Protein AF-A0A6M1XTK2-F1 (afdb_monomer)

pLDDT: mean 89.03, std 9.35, range [59.5, 96.69]

Foldseek 3Di:
DDWDWDDDPQWIFIADPNHTDPVRTGNDPVVNVVVVVVVVCVVVVDDPD

Secondary structure (DSSP, 8-state):
--EEEEEETTEEEEEETTEEEEEEEES-HHHHHHHHHHHHHHHTT----

Radius of gyration: 11.27 Å; Cα contacts (8 Å, |Δi|>4): 64; chains: 1; bounding box: 32×17×25 Å

Organism: Staphylococcus aureus (NCBI:txid1280)

Solvent-accessible surface area (backbone atoms only — not comparable to full-atom values): 3005 Å² total; per-residue (Å²): 138,52,78,46,80,46,81,50,95,89,30,21,29,44,24,54,73,84,45,68,52,88,87,41,58,26,86,37,64,69,57,41,52,53,52,48,52,52,52,55,42,58,74,65,63,66,73,90,124

Mean predicted aligned error: 4.46 Å

Sequence (49 aa):
MKLEIKEVVCDWGIYVDGETYPFMIFNSKANAQEIMRIMELDNKHERFD

Nearest PDB structures (foldseek):
  6is0-assembly1_A  TM=5.318E-01  e=4.957E+00  Danio rerio
  6iry-assembly1_A  TM=5.301E-01  e=4.957E+00  Danio rerio
  1x3q-assembly1_A  TM=2.763E-01  e=8.362E+00  Arabidopsis thaliana
  5yvd-assembly1_A  TM=3.612E-01  e=9.530E+00  Middle East respiratory syndrome-related coronavirus

Structure (mmCIF, N/CA/C/O backbone):
data_AF-A0A6M1XTK2-F1
#
_entry.id   AF-A0A6M1XTK2-F1
#
loop_
_atom_site.group_PDB
_atom_site.id
_atom_site.type_symbol
_atom_site.label_atom_id
_atom_site.label_alt_id
_atom_site.label_comp_id
_atom_site.label_asym_id
_atom_site.label_entity_id
_atom_site.label_seq_id
_atom_site.pdbx_PDB_ins_code
_atom_site.Cartn_x
_atom_site.Cartn_y
_ato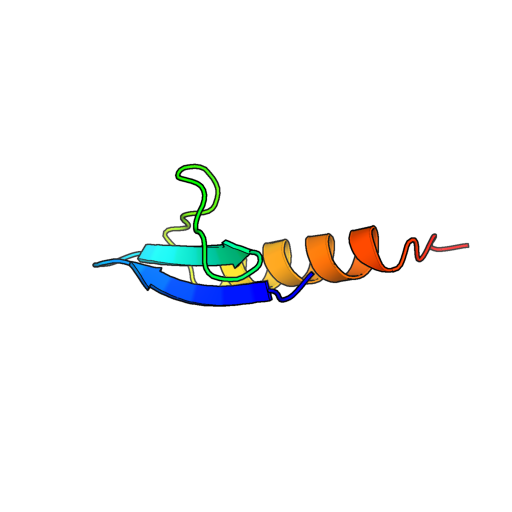m_site.Cartn_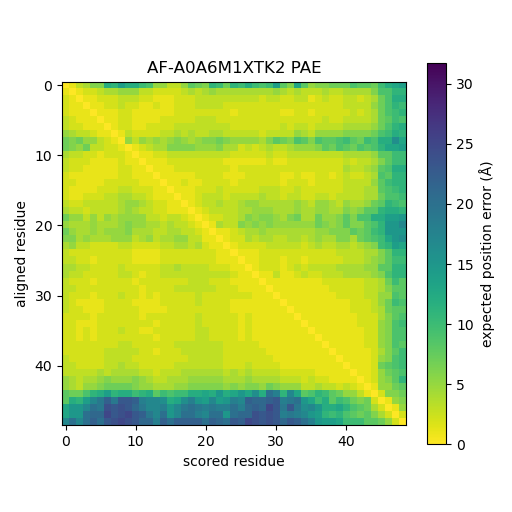z
_atom_site.occupancy
_atom_site.B_iso_or_equiv
_atom_site.auth_seq_id
_atom_site.auth_comp_id
_atom_site.auth_asym_id
_atom_site.auth_atom_id
_atom_site.pdbx_PDB_model_num
ATOM 1 N N . MET A 1 1 ? -1.013 5.257 -11.487 1.00 83.06 1 MET A N 1
ATOM 2 C CA . MET A 1 1 ? -1.300 4.311 -10.400 1.00 83.06 1 MET A CA 1
ATOM 3 C C . MET A 1 1 ? -1.526 5.102 -9.123 1.00 83.06 1 MET A C 1
ATOM 5 O O . MET A 1 1 ? -0.636 5.853 -8.730 1.00 83.06 1 MET A O 1
ATOM 9 N N . LYS A 1 2 ? -2.714 5.007 -8.526 1.00 87.56 2 LYS A N 1
ATOM 10 C CA . LYS A 1 2 ? -3.027 5.598 -7.221 1.00 87.56 2 LYS A CA 1
ATOM 11 C C . LYS A 1 2 ? -2.835 4.534 -6.145 1.00 87.56 2 LYS A C 1
ATOM 13 O O . LYS A 1 2 ? -3.483 3.493 -6.205 1.00 87.56 2 LYS A O 1
ATOM 18 N N . LEU A 1 3 ? -1.962 4.803 -5.181 1.00 92.38 3 LEU A N 1
ATOM 19 C CA . LEU A 1 3 ? -1.711 3.917 -4.049 1.00 92.38 3 LEU A CA 1
ATOM 20 C C . LEU A 1 3 ? -2.361 4.480 -2.785 1.00 92.38 3 LEU A C 1
ATOM 22 O O . LEU A 1 3 ? -2.295 5.681 -2.525 1.00 92.38 3 LEU A O 1
ATOM 26 N N . GLU A 1 4 ? -3.013 3.617 -2.014 1.00 94.88 4 GLU A N 1
ATOM 27 C CA . GLU A 1 4 ? -3.645 3.973 -0.743 1.00 94.88 4 GLU A CA 1
ATOM 28 C C . GLU A 1 4 ? -3.406 2.869 0.289 1.00 94.88 4 GLU A C 1
ATOM 30 O O . GLU A 1 4 ? -3.497 1.688 -0.033 1.00 94.88 4 GLU A O 1
ATOM 35 N N . ILE A 1 5 ? -3.170 3.238 1.549 1.00 95.38 5 ILE A N 1
ATOM 36 C CA . ILE A 1 5 ? -3.148 2.288 2.668 1.00 95.38 5 ILE A CA 1
ATOM 37 C C . ILE A 1 5 ? -4.474 2.376 3.412 1.00 95.38 5 ILE A C 1
ATOM 39 O O . ILE A 1 5 ? -4.896 3.470 3.798 1.00 95.38 5 ILE A O 1
ATOM 43 N N . LYS A 1 6 ? -5.114 1.230 3.645 1.00 94.81 6 LYS A N 1
ATOM 44 C CA . LYS A 1 6 ? -6.372 1.129 4.400 1.00 94.81 6 LYS A CA 1
ATOM 45 C C . LYS A 1 6 ? -6.280 0.032 5.453 1.00 94.81 6 LYS A C 1
ATOM 47 O O . LYS A 1 6 ? -5.545 -0.939 5.286 1.00 94.81 6 LYS A O 1
ATOM 52 N N . GLU A 1 7 ? -7.038 0.195 6.531 1.00 94.00 7 GLU A N 1
ATOM 53 C CA . GLU A 1 7 ? -7.219 -0.859 7.530 1.00 94.00 7 GLU A CA 1
ATOM 54 C C . GLU A 1 7 ? -8.055 -1.997 6.935 1.00 94.00 7 GLU A C 1
ATOM 56 O O . GLU A 1 7 ? -9.099 -1.764 6.319 1.00 94.00 7 GLU A O 1
ATOM 61 N N . VAL A 1 8 ? -7.592 -3.230 7.127 1.00 90.62 8 VAL A N 1
ATOM 62 C CA . VAL A 1 8 ? -8.302 -4.455 6.753 1.00 90.62 8 VAL A CA 1
ATOM 63 C C . VAL A 1 8 ? -8.404 -5.312 8.009 1.00 90.62 8 VAL A C 1
ATOM 65 O O . VAL A 1 8 ? -7.502 -6.073 8.343 1.00 90.62 8 VAL A O 1
ATOM 68 N N . VAL A 1 9 ? -9.517 -5.163 8.730 1.00 88.44 9 VAL A N 1
ATOM 69 C CA . VAL A 1 9 ? -9.753 -5.801 10.036 1.00 88.44 9 VAL A CA 1
ATOM 70 C C . VAL A 1 9 ? -8.680 -5.39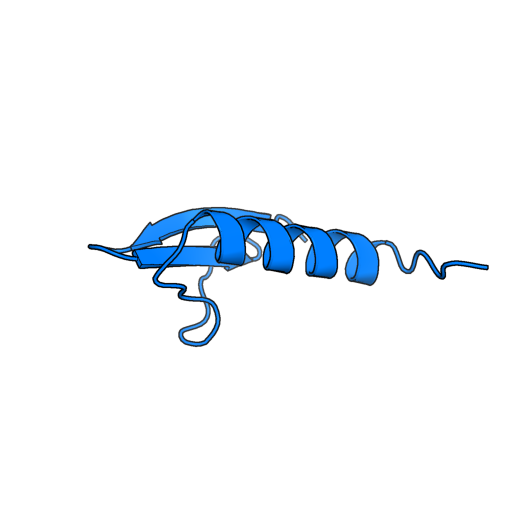4 11.059 1.00 88.44 9 VAL A C 1
ATOM 72 O O . VAL A 1 9 ? -8.768 -4.301 11.608 1.00 88.44 9 VAL A O 1
ATOM 75 N N . CYS A 1 10 ? -7.683 -6.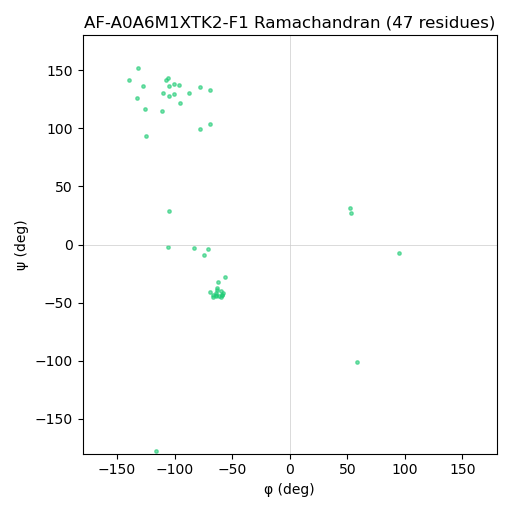243 11.318 1.00 89.69 10 CYS A N 1
ATOM 76 C CA . CYS A 1 10 ? -6.583 -5.989 12.255 1.00 89.69 10 CYS A CA 1
ATOM 77 C C . CYS A 1 10 ? -5.253 -5.680 11.546 1.00 89.69 10 CYS A C 1
ATOM 79 O O . CYS A 1 10 ? -4.259 -5.402 12.215 1.00 89.69 10 CYS A O 1
ATOM 81 N N . ASP A 1 11 ? -5.246 -5.722 10.213 1.00 94.50 11 ASP A N 1
ATOM 82 C CA . ASP A 1 11 ? -4.072 -5.572 9.361 1.00 94.50 11 ASP A CA 1
ATOM 83 C C . ASP A 1 11 ? -4.176 -4.310 8.483 1.00 94.50 11 ASP A C 1
ATOM 85 O O . ASP A 1 11 ? -5.132 -3.532 8.549 1.00 94.50 11 ASP A O 1
ATOM 89 N N . TRP A 1 12 ? -3.172 -4.102 7.636 1.00 96.19 12 TRP A N 1
ATOM 90 C CA . TRP A 1 12 ? -3.024 -2.948 6.755 1.00 96.19 12 TRP A CA 1
ATOM 91 C C . TRP A 1 12 ? -2.842 -3.408 5.314 1.00 96.19 12 TRP A C 1
ATOM 93 O O . TRP A 1 12 ? -1.854 -4.064 4.990 1.00 96.19 12 TRP A O 1
ATOM 103 N N . GLY A 1 13 ? -3.789 -3.056 4.449 1.00 95.50 13 GLY A N 1
ATOM 104 C CA . GLY A 1 13 ? -3.759 -3.385 3.028 1.00 95.50 13 GLY A CA 1
ATOM 105 C C . GLY A 1 13 ? -3.286 -2.212 2.176 1.00 95.50 13 GLY A C 1
ATOM 106 O O . GLY A 1 13 ? -3.722 -1.077 2.393 1.00 95.50 13 GLY A O 1
ATOM 107 N N . ILE A 1 14 ? -2.444 -2.485 1.178 1.00 95.62 14 ILE A N 1
ATOM 108 C CA . ILE A 1 14 ? -2.175 -1.541 0.084 1.00 95.62 14 ILE A CA 1
ATOM 109 C C . ILE A 1 14 ? -3.226 -1.763 -1.011 1.00 95.62 14 ILE A C 1
ATOM 111 O O . ILE A 1 14 ? -3.492 -2.893 -1.431 1.00 95.62 14 ILE A O 1
ATOM 115 N N . TYR A 1 15 ? -3.840 -0.668 -1.447 1.00 94.38 15 TYR A N 1
ATOM 116 C CA . TYR A 1 15 ? -4.821 -0.609 -2.520 1.00 94.38 15 TYR A CA 1
ATOM 117 C C . TYR A 1 15 ? -4.206 0.097 -3.722 1.00 94.38 15 TYR A C 1
ATOM 119 O O . TYR A 1 15 ? -3.658 1.193 -3.592 1.00 94.38 15 TYR A O 1
ATOM 127 N N . VAL A 1 16 ? -4.336 -0.523 -4.887 1.00 91.56 16 VAL A N 1
ATOM 128 C CA . VAL A 1 16 ? -3.886 -0.016 -6.179 1.00 91.56 16 VAL A CA 1
ATOM 129 C C . VAL A 1 16 ? -5.127 0.306 -6.997 1.00 91.56 16 VAL A C 1
ATOM 131 O O . VAL A 1 16 ? -5.926 -0.580 -7.284 1.00 91.56 16 VAL A O 1
ATOM 134 N N . ASP A 1 17 ? -5.330 1.585 -7.309 1.00 91.81 17 ASP A N 1
ATOM 135 C CA . ASP A 1 17 ? -6.478 2.069 -8.089 1.00 91.81 17 ASP A CA 1
ATOM 136 C C . ASP A 1 17 ? -7.847 1.602 -7.535 1.00 91.81 17 ASP A C 1
ATOM 138 O O . ASP A 1 17 ? -8.823 1.441 -8.260 1.00 91.81 17 ASP A O 1
ATOM 142 N N . GLY A 1 18 ? -7.931 1.436 -6.209 1.00 90.06 18 GLY A N 1
ATOM 143 C CA . GLY A 1 18 ? -9.151 1.049 -5.494 1.00 90.06 18 GLY A CA 1
ATOM 144 C C . GLY A 1 18 ? -9.298 -0.450 -5.221 1.00 90.06 18 GLY A C 1
ATOM 145 O O . GLY A 1 18 ? -10.173 -0.820 -4.437 1.00 90.06 18 GLY A O 1
ATOM 146 N N . GLU A 1 19 ? -8.420 -1.294 -5.764 1.00 89.88 19 GLU A N 1
ATOM 147 C CA . GLU A 1 19 ? -8.409 -2.742 -5.532 1.00 89.88 19 GLU A CA 1
ATOM 148 C C . GLU A 1 19 ? -7.262 -3.149 -4.604 1.00 89.88 19 GLU A C 1
ATOM 150 O O . GLU A 1 19 ? -6.171 -2.590 -4.672 1.00 89.88 19 GLU A O 1
ATOM 155 N N . THR A 1 20 ? -7.489 -4.127 -3.725 1.00 84.31 20 THR A N 1
ATOM 156 C CA . THR A 1 20 ? -6.420 -4.708 -2.899 1.00 84.31 20 THR A CA 1
ATOM 157 C C . THR A 1 20 ? -6.073 -6.100 -3.390 1.00 84.31 20 THR A C 1
ATOM 159 O O . THR A 1 20 ? -6.948 -6.886 -3.757 1.00 84.31 20 THR A O 1
ATOM 162 N N . TYR A 1 21 ? -4.785 -6.419 -3.360 1.00 83.75 21 TYR A N 1
ATOM 163 C CA . TYR A 1 21 ? -4.303 -7.761 -3.629 1.00 83.75 21 TYR A CA 1
ATOM 164 C C . TYR A 1 21 ? -4.104 -8.504 -2.301 1.00 83.75 21 TYR A C 1
ATOM 166 O O . TYR A 1 21 ? -3.509 -7.935 -1.386 1.00 83.75 21 TYR A O 1
ATOM 174 N N . PRO A 1 22 ? -4.505 -9.785 -2.178 1.00 82.62 22 PRO A N 1
ATOM 175 C CA . PRO A 1 22 ? -4.367 -10.540 -0.926 1.00 82.62 22 PRO A CA 1
ATOM 176 C C . PRO A 1 22 ? -2.935 -10.604 -0.373 1.00 82.62 22 PRO A C 1
ATOM 178 O O . PRO A 1 22 ? -2.740 -10.712 0.832 1.00 82.62 22 PRO A O 1
ATOM 181 N N . PHE A 1 23 ? -1.925 -10.522 -1.245 1.00 86.62 23 PHE A N 1
ATOM 182 C CA . PHE A 1 23 ? -0.507 -10.535 -0.874 1.00 86.62 23 PHE A CA 1
ATOM 183 C C . PHE A 1 23 ? 0.041 -9.161 -0.446 1.00 86.62 23 PHE A C 1
ATOM 185 O O . PHE A 1 23 ? 1.205 -9.064 -0.069 1.00 86.62 23 PHE A O 1
ATOM 192 N N . MET A 1 24 ? -0.771 -8.102 -0.499 1.00 90.88 24 MET A N 1
ATOM 193 C CA . MET A 1 24 ? -0.414 -6.750 -0.053 1.00 90.88 24 MET A CA 1
ATOM 194 C C . MET A 1 24 ? -1.071 -6.386 1.286 1.00 90.88 24 MET A C 1
ATOM 196 O O . MET A 1 24 ? -1.357 -5.216 1.545 1.00 90.88 24 MET A O 1
ATOM 200 N N . ILE A 1 25 ? -1.328 -7.392 2.124 1.00 94.56 25 ILE A N 1
ATOM 201 C CA . ILE A 1 25 ? -1.852 -7.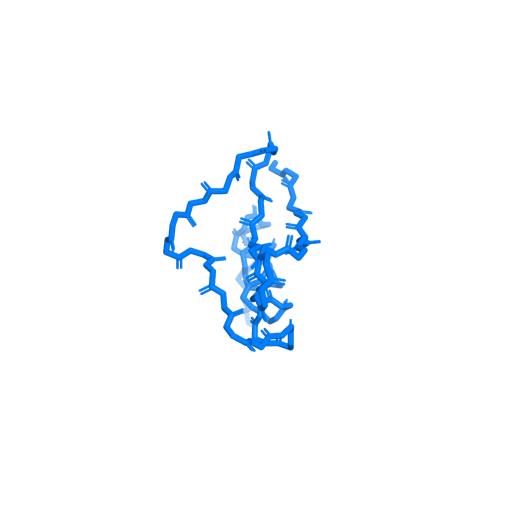236 3.481 1.00 94.56 25 ILE A CA 1
ATOM 202 C C . ILE A 1 25 ? -0.711 -7.465 4.470 1.00 94.56 25 ILE A C 1
ATOM 204 O O . ILE A 1 25 ? -0.017 -8.481 4.420 1.00 94.56 25 ILE A O 1
ATOM 208 N N . PHE A 1 26 ? -0.525 -6.512 5.375 1.00 94.75 26 PHE A N 1
ATOM 209 C CA . PHE A 1 26 ? 0.572 -6.486 6.329 1.00 94.75 26 PHE A CA 1
ATOM 210 C C . PHE A 1 26 ? 0.038 -6.320 7.746 1.00 94.75 26 PHE A C 1
ATOM 212 O O . PHE A 1 26 ? -0.771 -5.439 8.018 1.00 94.75 26 PHE A O 1
ATOM 219 N N . ASN A 1 27 ? 0.586 -7.080 8.687 1.00 95.00 27 ASN A N 1
ATOM 220 C CA . ASN A 1 27 ? 0.265 -6.946 10.111 1.00 95.00 27 ASN A CA 1
ATOM 221 C C . ASN A 1 27 ? 0.820 -5.661 10.762 1.00 95.00 27 ASN A C 1
ATOM 223 O O . ASN A 1 27 ? 0.591 -5.401 11.940 1.00 95.00 27 ASN A O 1
ATOM 227 N N . SER A 1 28 ? 1.583 -4.859 10.016 1.00 95.00 28 SER A N 1
ATOM 228 C CA . SER A 1 28 ? 2.221 -3.633 10.485 1.00 95.00 28 SER A CA 1
ATOM 229 C C . SER A 1 28 ? 1.978 -2.503 9.496 1.00 95.00 28 SER A C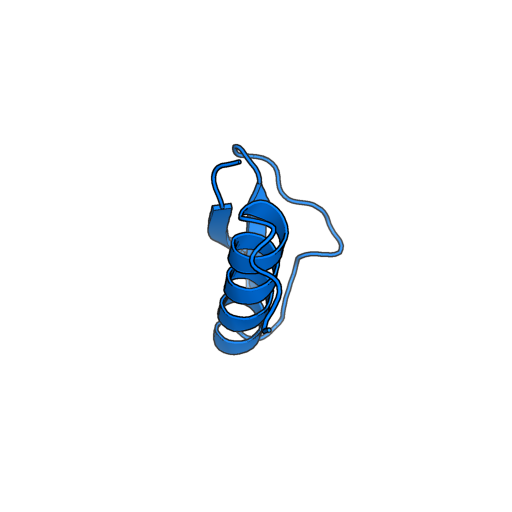 1
ATOM 231 O O . SER A 1 28 ? 2.341 -2.599 8.321 1.00 95.00 28 SER A O 1
ATOM 233 N N . LYS A 1 29 ? 1.437 -1.388 10.002 1.00 95.56 29 LYS A N 1
ATOM 234 C CA . LYS A 1 29 ? 1.245 -0.160 9.221 1.00 95.56 29 LYS A CA 1
ATOM 235 C C . LYS A 1 29 ? 2.560 0.363 8.652 1.00 95.56 29 LYS A C 1
ATOM 237 O O . LYS A 1 29 ? 2.599 0.780 7.502 1.00 95.56 29 LYS A O 1
ATOM 242 N N . ALA A 1 30 ? 3.628 0.319 9.450 1.00 96.69 30 ALA A N 1
ATOM 243 C CA . ALA A 1 30 ? 4.944 0.796 9.038 1.00 96.69 30 ALA A CA 1
ATOM 244 C C . ALA A 1 30 ? 5.491 -0.022 7.859 1.00 96.69 30 ALA A C 1
ATOM 246 O O . ALA A 1 30 ? 6.036 0.545 6.917 1.00 96.69 30 ALA A O 1
ATOM 247 N N . ASN A 1 31 ? 5.269 -1.342 7.861 1.00 94.81 31 ASN A N 1
ATOM 248 C CA . ASN A 1 31 ? 5.677 -2.200 6.748 1.00 94.81 31 ASN A CA 1
ATOM 249 C C . ASN A 1 31 ? 4.867 -1.882 5.484 1.00 94.81 31 ASN A C 1
ATOM 251 O O . ASN A 1 31 ? 5.447 -1.752 4.410 1.00 94.81 31 ASN A O 1
ATOM 255 N N . ALA A 1 32 ? 3.548 -1.696 5.611 1.00 95.50 32 ALA A N 1
ATOM 256 C CA . ALA A 1 32 ? 2.703 -1.294 4.486 1.00 95.50 32 ALA A CA 1
ATOM 257 C C . ALA A 1 32 ? 3.144 0.059 3.894 1.00 95.50 32 ALA A C 1
ATOM 259 O O . ALA A 1 32 ? 3.181 0.219 2.677 1.00 95.50 32 ALA A O 1
AT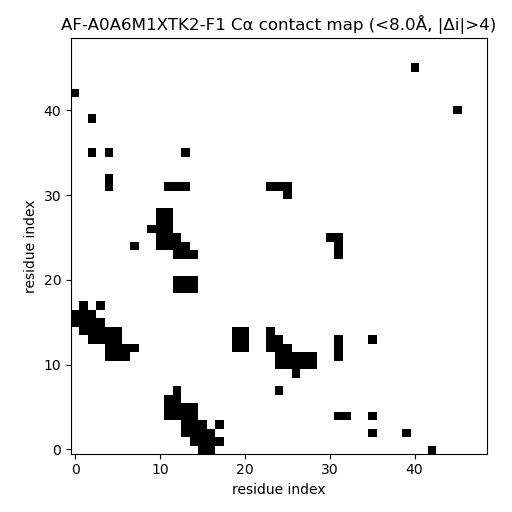OM 260 N N . GLN A 1 33 ? 3.527 1.020 4.743 1.00 96.50 33 GLN A N 1
ATOM 261 C CA . GLN A 1 33 ? 4.042 2.327 4.319 1.00 96.50 33 GLN A CA 1
ATOM 262 C C . GLN A 1 33 ? 5.359 2.220 3.548 1.00 96.50 33 GLN A C 1
ATOM 264 O O . GLN A 1 33 ? 5.494 2.855 2.503 1.00 96.50 33 GLN A O 1
ATOM 269 N N . GLU A 1 34 ? 6.303 1.407 4.021 1.00 96.12 34 GLU A N 1
ATOM 270 C CA . GLU A 1 34 ? 7.593 1.251 3.344 1.00 96.12 34 GLU A CA 1
ATOM 271 C C . GLU A 1 34 ? 7.451 0.524 2.001 1.00 96.12 34 GLU A C 1
ATOM 273 O O . GLU A 1 34 ? 8.026 0.948 1.000 1.00 96.12 34 GLU A O 1
ATOM 278 N N . ILE A 1 35 ? 6.614 -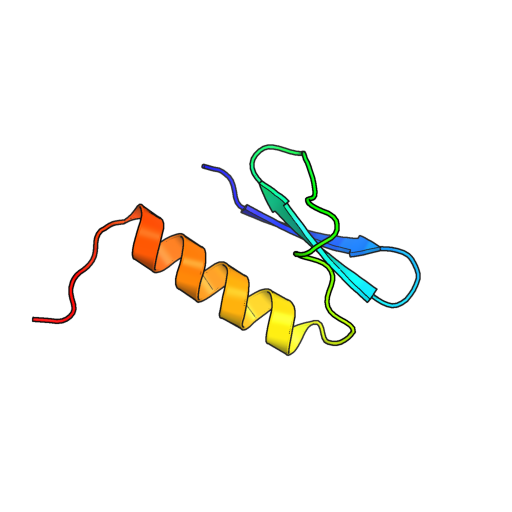0.516 1.934 1.00 94.50 35 ILE A N 1
ATOM 279 C CA . ILE A 1 35 ? 6.325 -1.200 0.666 1.00 94.50 35 ILE A CA 1
ATOM 280 C C . ILE A 1 35 ? 5.630 -0.257 -0.319 1.00 94.50 35 ILE A C 1
ATOM 282 O O . ILE A 1 35 ? 6.019 -0.206 -1.485 1.00 94.50 35 ILE A O 1
ATOM 286 N N . MET A 1 36 ? 4.654 0.536 0.136 1.00 94.38 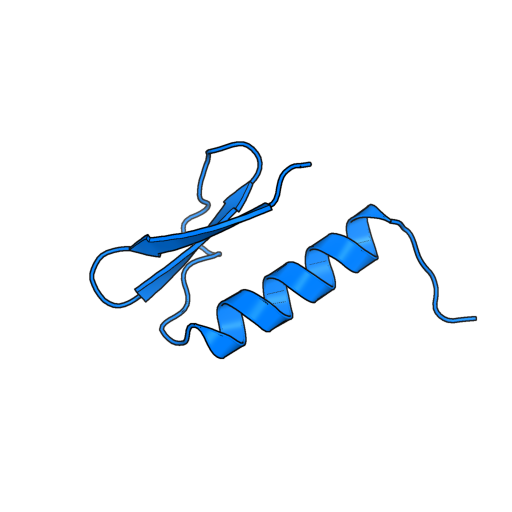36 MET A N 1
ATOM 287 C CA . MET A 1 36 ? 4.004 1.536 -0.714 1.00 94.38 36 MET A CA 1
ATOM 288 C C . MET A 1 36 ? 5.025 2.537 -1.269 1.00 94.38 36 MET A C 1
ATOM 290 O O . MET A 1 36 ? 5.012 2.808 -2.467 1.00 94.38 36 MET A O 1
ATOM 294 N N . ARG A 1 37 ? 5.959 3.022 -0.439 1.00 94.06 37 ARG A N 1
ATOM 295 C CA . ARG A 1 37 ? 7.045 3.911 -0.879 1.00 94.06 37 ARG A CA 1
ATOM 296 C C . ARG A 1 37 ? 7.914 3.265 -1.963 1.00 94.06 37 ARG A C 1
ATOM 298 O O . ARG A 1 37 ? 8.249 3.930 -2.940 1.00 94.06 37 ARG A O 1
ATOM 305 N N . ILE A 1 38 ? 8.275 1.989 -1.816 1.00 92.00 38 ILE A N 1
ATOM 306 C CA . ILE A 1 38 ? 9.047 1.254 -2.833 1.00 92.00 38 ILE A CA 1
ATOM 307 C C . ILE A 1 38 ? 8.265 1.180 -4.151 1.00 92.00 38 ILE A C 1
ATOM 309 O O . ILE A 1 38 ? 8.826 1.458 -5.207 1.00 92.00 38 ILE A O 1
ATOM 313 N N . MET A 1 39 ? 6.966 0.874 -4.097 1.00 91.25 39 MET A N 1
ATOM 314 C CA . MET A 1 39 ? 6.106 0.831 -5.287 1.00 91.25 39 MET A CA 1
ATOM 315 C C . MET A 1 39 ? 5.971 2.200 -5.966 1.00 91.25 39 MET A C 1
ATOM 317 O O . MET A 1 39 ? 5.929 2.282 -7.193 1.00 91.25 39 MET A O 1
ATOM 321 N N . GLU A 1 40 ? 5.906 3.286 -5.191 1.00 91.25 40 GLU A N 1
ATOM 322 C CA . GLU A 1 40 ? 5.899 4.648 -5.734 1.00 91.25 40 GLU A CA 1
ATOM 323 C C . GLU A 1 40 ? 7.202 4.978 -6.468 1.00 91.25 40 GLU A C 1
ATOM 325 O O . GLU A 1 40 ? 7.154 5.594 -7.534 1.00 91.25 40 GLU A O 1
ATOM 330 N N . LEU A 1 41 ? 8.349 4.571 -5.915 1.00 90.62 41 LEU A N 1
ATOM 331 C CA . LEU A 1 41 ? 9.666 4.769 -6.528 1.00 90.62 41 LEU A CA 1
ATOM 332 C C . LEU A 1 41 ? 9.815 3.950 -7.816 1.00 90.62 41 LEU A C 1
ATOM 334 O O . LEU A 1 41 ? 10.227 4.494 -8.841 1.00 90.62 41 LEU A O 1
ATOM 338 N N . ASP A 1 42 ? 9.407 2.680 -7.787 1.00 88.44 42 ASP A N 1
ATOM 339 C CA . ASP A 1 42 ? 9.426 1.792 -8.955 1.00 88.44 42 ASP A CA 1
ATOM 340 C C . ASP A 1 42 ? 8.552 2.349 -10.090 1.00 88.44 42 ASP A C 1
ATOM 342 O O . ASP A 1 42 ? 8.997 2.481 -11.229 1.00 88.44 42 ASP A O 1
ATOM 346 N N . ASN A 1 43 ? 7.345 2.823 -9.764 1.00 85.69 43 ASN A N 1
ATOM 347 C CA . ASN A 1 43 ? 6.443 3.435 -10.740 1.00 85.69 43 ASN A CA 1
ATOM 348 C C . ASN A 1 43 ? 7.024 4.711 -11.378 1.00 85.69 43 ASN A C 1
ATOM 350 O O . ASN A 1 43 ? 6.772 4.989 -12.554 1.00 85.69 43 ASN A O 1
ATOM 354 N N . LYS A 1 44 ? 7.824 5.486 -10.638 1.00 86.38 44 LYS A N 1
ATOM 355 C CA . LYS A 1 44 ? 8.533 6.655 -11.185 1.00 86.38 44 LYS A CA 1
ATOM 356 C C . LYS A 1 44 ? 9.729 6.282 -12.062 1.00 86.38 44 LYS A C 1
ATOM 358 O O . LYS A 1 44 ? 10.269 7.168 -12.717 1.00 86.38 44 LYS A O 1
ATOM 363 N N . HIS A 1 45 ? 10.121 5.006 -12.103 1.00 75.44 45 HIS A N 1
ATOM 364 C CA . HIS A 1 45 ? 11.334 4.531 -12.771 1.00 75.44 45 HIS A CA 1
ATOM 365 C C . HIS A 1 45 ? 12.593 5.296 -12.319 1.00 75.44 45 HIS A C 1
ATOM 367 O O . HIS A 1 45 ? 13.559 5.408 -13.076 1.00 75.44 45 HIS A O 1
ATOM 373 N N . GLU A 1 46 ? 12.591 5.840 -11.097 1.00 62.59 46 GLU A N 1
ATOM 374 C CA . GLU A 1 46 ? 13.762 6.500 -10.523 1.00 62.59 46 GLU A CA 1
ATOM 375 C C . GLU A 1 46 ? 14.813 5.420 -10.242 1.00 62.59 46 GLU A C 1
ATOM 377 O O . GLU A 1 46 ? 14.694 4.624 -9.310 1.00 62.59 46 GLU A O 1
ATOM 382 N N . ARG A 1 47 ? 15.838 5.357 -11.096 1.00 59.50 47 ARG A N 1
ATOM 383 C CA . ARG A 1 47 ? 17.073 4.647 -10.774 1.00 59.50 47 ARG A CA 1
ATOM 384 C C . ARG A 1 47 ? 17.883 5.542 -9.842 1.00 59.50 47 ARG A C 1
ATOM 386 O O . ARG A 1 47 ? 17.968 6.746 -10.049 1.00 59.50 47 ARG A O 1
ATOM 393 N N . PHE A 1 48 ? 18.433 4.951 -8.788 1.00 63.62 48 PHE A N 1
ATOM 394 C CA . PHE A 1 48 ? 19.475 5.607 -8.012 1.00 63.62 48 PHE A CA 1
ATOM 395 C C . PHE A 1 48 ? 20.769 5.470 -8.815 1.00 63.62 48 PHE A C 1
ATOM 397 O O . PHE A 1 48 ? 21.357 4.388 -8.845 1.00 63.62 48 PHE A O 1
ATOM 404 N N . ASP A 1 49 ? 21.121 6.530 -9.536 1.00 59.91 49 ASP A N 1
ATOM 405 C CA . ASP A 1 49 ? 22.418 6.700 -10.198 1.00 59.91 49 ASP A CA 1
ATOM 406 C C . ASP A 1 49 ? 23.547 6.855 -9.165 1.00 59.91 49 ASP A C 1
ATOM 408 O O . ASP A 1 49 ? 23.331 7.558 -8.146 1.00 59.91 49 ASP A O 1
#